Protein AF-A0A6A4XC20-F1 (afdb_monomer_lite)

Organism: Amphibalanus amphitrite (NCBI:txid1232801)

Secondary structure (DSSP, 8-state):
-----HHHHS---STTHHHHHHT--TT-HHHHHHHHHHHHHHHHHHHHHHHHHT--HHHHHHHHHHHHHHHHHTTSS-HHHHHHHHHHHHHHHHHHHHHTSPPSHHHHHHHHHH----S-----

Structure (mmCIF, N/CA/C/O backbone):
data_AF-A0A6A4XC20-F1
#
_entry.id   AF-A0A6A4XC20-F1
#
loop_
_atom_site.group_PDB
_atom_site.id
_atom_site.type_symbol
_atom_site.label_atom_id
_atom_site.label_alt_id
_atom_site.label_comp_id
_atom_site.label_asym_id
_atom_site.label_entity_id
_atom_site.label_seq_id
_atom_site.pdbx_PDB_ins_code
_atom_site.Cartn_x
_atom_site.Cartn_y
_atom_site.Cartn_z
_atom_site.occupancy
_atom_site.B_iso_or_equiv
_atom_site.auth_seq_id
_atom_site.auth_comp_id
_atom_site.auth_asym_id
_atom_site.auth_atom_id
_atom_site.pdbx_PDB_model_num
ATOM 1 N N . MET A 1 1 ? -2.339 0.507 -17.955 1.00 53.22 1 MET A N 1
ATOM 2 C CA . MET A 1 1 ? -1.623 1.503 -18.783 1.00 53.22 1 MET A CA 1
ATOM 3 C C . MET A 1 1 ? -0.507 2.110 -17.958 1.00 53.22 1 MET A C 1
ATOM 5 O O . MET A 1 1 ? -0.745 2.410 -16.792 1.00 53.22 1 MET A O 1
ATOM 9 N N . THR A 1 2 ? 0.679 2.249 -18.546 1.00 76.75 2 THR A N 1
ATOM 10 C CA . THR A 1 2 ? 1.836 2.915 -17.937 1.00 76.75 2 THR A CA 1
ATOM 11 C C . THR A 1 2 ? 1.519 4.392 -17.693 1.00 76.75 2 THR A C 1
ATOM 13 O O . THR A 1 2 ? 0.828 5.032 -18.486 1.00 76.75 2 THR A O 1
ATOM 16 N N . VAL A 1 3 ? 1.959 4.927 -16.554 1.00 79.81 3 VAL A N 1
ATOM 17 C CA . VAL A 1 3 ? 1.723 6.325 -16.175 1.00 79.81 3 VAL A CA 1
ATOM 18 C C . VAL A 1 3 ? 3.065 7.025 -16.078 1.00 79.81 3 VAL A C 1
ATOM 20 O O . VAL A 1 3 ? 3.783 6.873 -15.096 1.00 79.81 3 VAL A O 1
ATOM 23 N N . THR A 1 4 ? 3.399 7.801 -17.104 1.00 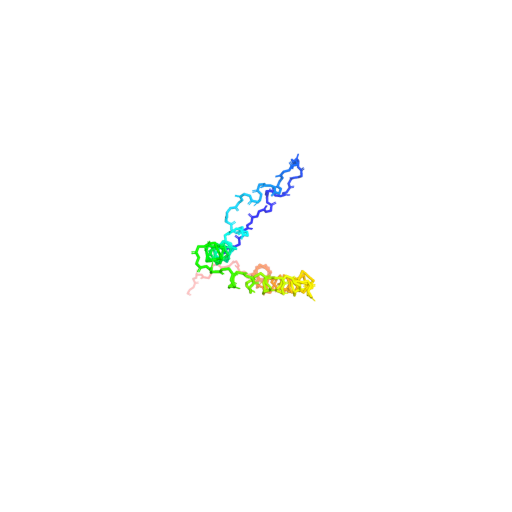84.56 4 THR A N 1
ATOM 24 C CA . THR A 1 4 ? 4.632 8.588 -17.132 1.00 84.56 4 THR A CA 1
ATOM 25 C C . THR A 1 4 ? 4.424 9.896 -16.366 1.00 84.56 4 THR A C 1
ATOM 27 O O . THR A 1 4 ? 3.503 10.667 -16.652 1.00 84.56 4 THR A O 1
ATOM 30 N N . TYR A 1 5 ? 5.263 10.139 -15.360 1.00 83.38 5 TYR A N 1
ATOM 31 C CA . TYR A 1 5 ? 5.296 11.382 -14.575 1.00 83.38 5 TYR A CA 1
ATOM 32 C C . TYR A 1 5 ? 6.713 11.967 -14.455 1.00 83.38 5 TYR A C 1
ATOM 34 O O . TYR A 1 5 ? 6.931 12.893 -13.683 1.00 83.38 5 TYR A O 1
ATOM 42 N N . GLN A 1 6 ? 7.670 11.445 -15.233 1.00 81.81 6 GLN A N 1
ATOM 43 C CA . GLN A 1 6 ? 9.088 11.822 -15.175 1.00 81.81 6 GLN A CA 1
ATOM 44 C C . GLN A 1 6 ? 9.323 13.321 -15.417 1.00 81.81 6 GLN A C 1
ATOM 46 O O . GLN A 1 6 ? 10.162 13.925 -14.759 1.00 81.81 6 GLN A O 1
ATOM 51 N N . THR A 1 7 ? 8.540 13.945 -16.297 1.00 79.06 7 THR A N 1
ATOM 52 C CA . THR A 1 7 ? 8.622 15.383 -16.601 1.00 79.06 7 THR A CA 1
ATOM 53 C C . THR A 1 7 ? 8.164 16.269 -15.441 1.00 79.06 7 THR A C 1
ATOM 55 O O . THR A 1 7 ? 8.707 17.353 -15.252 1.00 79.06 7 THR A O 1
ATOM 58 N N . GLU A 1 8 ? 7.206 15.804 -14.635 1.00 74.81 8 GLU A N 1
ATOM 59 C CA . GLU A 1 8 ? 6.671 16.542 -13.479 1.00 74.81 8 GLU A CA 1
ATOM 60 C C . GLU A 1 8 ? 7.649 16.545 -12.294 1.00 74.81 8 GLU A C 1
ATOM 62 O O . GLU A 1 8 ? 7.623 17.460 -11.475 1.00 74.81 8 GLU A O 1
ATOM 67 N N . VAL A 1 9 ? 8.528 15.538 -12.214 1.00 79.56 9 VAL A N 1
ATOM 68 C CA . VAL A 1 9 ? 9.535 15.387 -11.146 1.00 79.56 9 VAL A CA 1
ATOM 69 C C . VAL A 1 9 ? 10.942 15.827 -11.551 1.00 79.56 9 VAL A C 1
ATOM 71 O O . VAL A 1 9 ? 11.853 15.789 -10.730 1.00 79.56 9 VAL A O 1
ATOM 74 N N . ALA A 1 10 ? 11.133 16.277 -12.793 1.00 78.50 10 ALA A N 1
ATOM 75 C CA . ALA A 1 10 ? 12.446 16.637 -13.327 1.00 78.50 10 ALA A CA 1
ATOM 76 C C . ALA A 1 10 ? 13.038 17.932 -12.731 1.00 78.50 10 ALA A C 1
ATOM 78 O O . ALA A 1 10 ? 14.234 18.175 -12.865 1.00 78.50 10 ALA A O 1
ATOM 79 N N . SER A 1 11 ? 12.228 18.776 -12.080 1.00 74.56 11 SER A N 1
ATOM 80 C CA . SER A 1 11 ? 12.665 20.064 -11.528 1.00 74.56 11 SER A CA 1
ATOM 81 C C . SER A 1 11 ? 12.427 20.142 -10.021 1.00 74.56 11 SER A C 1
ATOM 83 O O . SER A 1 11 ? 11.292 20.061 -9.561 1.00 74.56 11 SER A O 1
ATOM 85 N N . ILE A 1 12 ? 13.493 20.374 -9.248 1.00 66.62 12 ILE A N 1
ATOM 86 C CA . ILE A 1 12 ? 13.455 20.535 -7.777 1.00 66.62 12 ILE A CA 1
ATOM 87 C C . ILE A 1 12 ? 13.070 21.983 -7.389 1.00 66.62 12 ILE A C 1
ATOM 89 O O . ILE A 1 12 ? 13.090 22.367 -6.225 1.00 66.62 12 ILE A O 1
ATOM 93 N N . ARG A 1 13 ? 12.699 22.829 -8.361 1.00 64.12 13 ARG A N 1
ATOM 94 C CA . ARG A 1 13 ? 12.604 24.287 -8.170 1.00 64.12 13 ARG A CA 1
ATOM 95 C C . ARG A 1 13 ? 11.522 24.734 -7.176 1.00 64.12 13 ARG A C 1
ATOM 97 O O . ARG A 1 13 ? 11.627 25.837 -6.658 1.00 64.12 13 ARG A O 1
ATOM 104 N N . ASN A 1 14 ? 10.524 23.891 -6.886 1.00 61.34 14 ASN A N 1
ATOM 105 C CA . ASN A 1 14 ? 9.448 24.189 -5.938 1.00 61.34 14 ASN A CA 1
ATOM 106 C C . ASN A 1 14 ? 9.350 23.117 -4.837 1.00 61.34 14 ASN A C 1
ATOM 108 O O . ASN A 1 14 ? 9.202 21.927 -5.125 1.00 61.34 14 ASN A O 1
ATOM 112 N N . PHE A 1 15 ? 9.323 23.548 -3.574 1.00 65.06 15 PHE A N 1
ATOM 113 C CA . PHE A 1 15 ? 8.981 22.718 -2.415 1.00 65.06 15 PHE A CA 1
ATOM 114 C C . PHE A 1 15 ? 7.491 22.325 -2.499 1.00 65.06 15 PHE A C 1
ATOM 116 O O . PHE A 1 15 ? 6.618 23.070 -2.071 1.00 65.06 15 PHE A O 1
ATOM 123 N N . GLY A 1 16 ? 7.174 21.211 -3.170 1.00 71.31 16 GLY A N 1
ATOM 124 C CA . GLY A 1 16 ? 5.777 20.793 -3.396 1.00 71.31 16 GLY A CA 1
ATOM 125 C C . GLY A 1 16 ? 5.513 19.890 -4.606 1.00 71.31 16 GLY A C 1
ATOM 126 O O . GLY A 1 16 ? 4.362 19.565 -4.888 1.00 71.31 16 GLY A O 1
ATOM 127 N N . VAL A 1 17 ? 6.545 19.453 -5.330 1.00 75.81 17 VAL A N 1
ATOM 128 C CA . VAL A 1 17 ? 6.400 18.563 -6.500 1.00 75.81 17 VAL A CA 1
ATOM 129 C C . VAL A 1 17 ? 5.686 17.245 -6.155 1.00 75.81 17 VAL A C 1
ATOM 131 O O . VAL A 1 17 ? 4.783 16.825 -6.874 1.00 75.81 17 VAL A O 1
ATOM 134 N N . PHE A 1 18 ? 6.000 16.634 -5.008 1.00 80.06 18 PHE A N 1
ATOM 135 C CA . PHE A 1 18 ? 5.331 15.405 -4.556 1.00 80.06 18 PHE A CA 1
ATOM 136 C C . PHE A 1 18 ? 3.862 15.603 -4.163 1.00 80.06 18 PHE A C 1
ATOM 138 O O . PHE A 1 18 ? 3.050 14.700 -4.349 1.00 80.06 18 PHE A O 1
ATOM 145 N N . TRP A 1 19 ? 3.481 16.791 -3.687 1.00 80.56 19 TRP A N 1
ATOM 146 C CA . TRP A 1 19 ? 2.084 17.083 -3.355 1.00 80.56 19 TRP A CA 1
ATOM 147 C C . TRP A 1 19 ? 1.194 17.063 -4.598 1.00 80.56 19 TRP A C 1
ATOM 149 O O . TRP A 1 19 ? 0.083 16.540 -4.557 1.00 80.56 19 TRP A O 1
ATOM 159 N N . LYS A 1 20 ? 1.704 17.544 -5.738 1.00 78.12 20 LYS A N 1
ATOM 160 C CA . LYS A 1 20 ? 0.996 17.446 -7.023 1.00 78.12 20 LYS A CA 1
ATOM 161 C C . LYS A 1 20 ? 0.763 15.995 -7.456 1.00 78.12 20 LYS A C 1
ATOM 163 O O . LYS A 1 20 ? -0.277 15.699 -8.038 1.00 78.12 20 LYS A O 1
ATOM 168 N N . LEU A 1 21 ? 1.702 15.091 -7.161 1.00 84.06 21 LEU A N 1
ATOM 169 C CA . LEU A 1 21 ? 1.557 13.661 -7.458 1.00 84.06 21 LEU A CA 1
ATOM 170 C C . LEU A 1 21 ? 0.472 13.001 -6.604 1.00 84.06 21 LEU A C 1
ATOM 172 O O . LEU A 1 21 ? -0.254 12.154 -7.121 1.00 84.06 21 LEU A O 1
ATOM 176 N N . LEU A 1 22 ? 0.327 13.415 -5.341 1.00 84.81 22 LEU A N 1
ATOM 177 C CA . LEU A 1 22 ? -0.704 12.888 -4.447 1.00 84.81 22 LEU A CA 1
ATOM 178 C C . LEU A 1 22 ? -2.107 13.151 -5.014 1.00 84.81 22 LEU A C 1
ATOM 180 O O . LEU A 1 22 ? -2.908 12.235 -5.128 1.00 84.81 22 LEU A O 1
ATOM 184 N N . PHE A 1 23 ? -2.389 14.368 -5.483 1.00 83.31 23 PHE A N 1
ATOM 185 C CA . PHE A 1 23 ? -3.714 14.723 -6.014 1.00 83.31 23 PHE A CA 1
ATOM 186 C C . PHE A 1 23 ? -4.048 14.131 -7.395 1.00 83.31 23 PHE A C 1
ATOM 188 O O . PHE A 1 23 ? -5.152 14.325 -7.908 1.00 83.31 23 PHE A O 1
ATOM 195 N N . ARG A 1 24 ? -3.132 13.394 -8.028 1.00 85.06 24 ARG A N 1
ATOM 196 C CA . ARG A 1 24 ? -3.392 12.756 -9.323 1.00 85.06 24 ARG A CA 1
ATOM 197 C C . ARG A 1 24 ? -4.314 11.545 -9.141 1.00 85.06 24 ARG A C 1
ATOM 199 O O . ARG A 1 24 ? -4.121 10.751 -8.234 1.00 85.06 24 ARG A O 1
ATOM 206 N N . TRP A 1 25 ? -5.286 11.353 -10.038 1.00 84.56 25 TRP A N 1
ATOM 207 C CA . TRP A 1 25 ? -6.216 10.207 -9.982 1.00 84.56 25 TRP A CA 1
ATOM 208 C C . TRP A 1 25 ? -5.774 9.005 -10.836 1.00 84.56 25 TRP A C 1
ATOM 210 O O . TRP A 1 25 ? -5.851 7.848 -10.418 1.00 84.56 25 TRP A O 1
ATOM 220 N N . ARG A 1 26 ? -5.298 9.248 -12.067 1.00 84.00 26 ARG A N 1
ATOM 221 C CA . ARG A 1 26 ? -4.892 8.165 -12.980 1.00 84.00 26 ARG A CA 1
ATOM 222 C C . ARG A 1 26 ? -3.590 7.512 -12.511 1.00 84.00 26 ARG A C 1
ATOM 224 O O . ARG A 1 26 ? -2.561 8.177 -12.490 1.00 84.00 26 ARG A O 1
ATOM 231 N N . GLY A 1 27 ? -3.653 6.212 -12.206 1.00 81.62 27 GLY A N 1
ATOM 232 C CA . GLY A 1 27 ? -2.514 5.422 -11.715 1.00 81.62 27 GLY A CA 1
ATOM 233 C C . GLY A 1 27 ? -2.131 5.705 -10.264 1.00 81.62 27 GLY A C 1
ATOM 234 O O . GLY A 1 27 ? -1.050 5.317 -9.847 1.00 81.62 27 GLY A O 1
ATOM 235 N N . SER A 1 28 ? -2.992 6.399 -9.517 1.00 89.12 28 SER A N 1
ATOM 236 C CA . SER A 1 28 ? -2.757 6.703 -8.110 1.00 89.12 28 SER A CA 1
ATOM 237 C C . SER A 1 28 ? -3.204 5.570 -7.198 1.00 89.12 28 SER A C 1
ATOM 239 O O . SER A 1 28 ? -4.117 4.809 -7.535 1.00 89.12 28 SER A O 1
ATOM 241 N N . ILE A 1 29 ? -2.590 5.512 -6.015 1.00 89.88 29 ILE A N 1
ATOM 242 C CA . ILE A 1 29 ? -2.930 4.570 -4.949 1.00 89.88 29 ILE A CA 1
ATOM 243 C C . ILE A 1 29 ? -4.409 4.653 -4.570 1.00 89.88 29 ILE A C 1
ATOM 245 O O . ILE A 1 29 ? -5.023 3.625 -4.312 1.00 89.88 29 ILE A O 1
ATOM 249 N N . TYR A 1 30 ? -5.015 5.844 -4.635 1.00 90.56 30 TYR A N 1
ATOM 250 C CA . TYR A 1 30 ? -6.432 6.017 -4.319 1.00 90.56 30 TYR A CA 1
ATOM 251 C C . TYR A 1 30 ? -7.317 5.175 -5.223 1.00 90.56 30 TYR A C 1
ATOM 253 O O . TYR A 1 30 ? -8.177 4.462 -4.731 1.00 90.56 30 TYR A O 1
ATOM 261 N N . LYS A 1 31 ? -7.068 5.182 -6.536 1.00 90.25 31 LYS A N 1
ATOM 262 C CA . LYS A 1 31 ? -7.865 4.396 -7.482 1.00 90.25 31 LYS A CA 1
ATOM 263 C C . LYS A 1 31 ? -7.726 2.889 -7.237 1.00 90.25 31 LYS A C 1
ATOM 265 O O . LYS A 1 31 ? -8.669 2.155 -7.514 1.00 90.25 31 LYS A O 1
ATOM 270 N N . LEU A 1 32 ? -6.564 2.448 -6.752 1.00 90.88 32 LEU A N 1
ATOM 271 C CA . LEU A 1 32 ? -6.291 1.043 -6.456 1.00 90.88 32 LEU A CA 1
ATOM 272 C C . LEU A 1 32 ? -6.949 0.596 -5.144 1.00 90.88 32 LEU A C 1
ATOM 274 O O . LEU A 1 32 ? -7.575 -0.451 -5.120 1.00 90.88 32 LEU A O 1
ATOM 278 N N . VAL A 1 33 ? -6.831 1.402 -4.085 1.00 95.00 33 VAL A N 1
ATOM 279 C CA . VAL A 1 33 ? -7.221 1.039 -2.710 1.00 95.00 33 VAL A CA 1
ATOM 280 C C . VAL A 1 33 ? -8.679 1.388 -2.392 1.00 95.00 33 VAL A C 1
ATOM 282 O O . VAL A 1 33 ? -9.228 0.883 -1.417 1.00 95.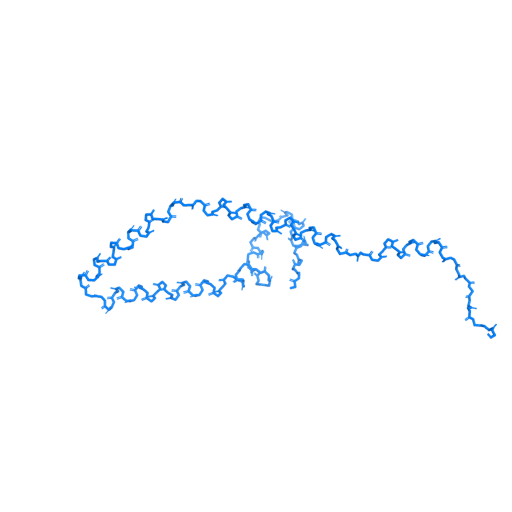00 33 VAL A O 1
ATOM 285 N N . TRP A 1 34 ? -9.342 2.240 -3.186 1.00 93.62 34 TRP A N 1
ATOM 286 C CA . TRP A 1 34 ? -10.705 2.690 -2.874 1.00 93.62 34 TRP A CA 1
ATOM 287 C C . TRP A 1 34 ? -11.726 1.557 -2.631 1.00 93.62 34 TRP A C 1
ATOM 289 O O . TRP A 1 34 ? -12.518 1.722 -1.701 1.00 93.62 34 TRP A O 1
ATOM 299 N N . PRO A 1 35 ? -11.735 0.424 -3.373 1.00 95.12 35 PRO A N 1
ATOM 300 C CA . PRO A 1 35 ? -12.717 -0.633 -3.141 1.00 95.12 35 PRO A CA 1
ATOM 301 C C . PRO A 1 35 ? -12.500 -1.298 -1.779 1.00 95.12 35 PRO A C 1
ATOM 303 O O . PRO A 1 35 ? -13.442 -1.400 -0.995 1.00 95.12 35 PRO A O 1
ATOM 306 N N . ASP A 1 36 ? -11.254 -1.656 -1.458 1.00 95.81 36 ASP A N 1
ATOM 307 C CA . ASP A 1 36 ? -10.883 -2.268 -0.179 1.00 95.81 36 ASP A CA 1
ATOM 308 C C . ASP A 1 36 ? -11.145 -1.318 0.995 1.00 95.81 36 ASP A C 1
ATOM 310 O O . ASP A 1 36 ? -11.704 -1.715 2.018 1.00 95.81 36 ASP A O 1
ATOM 314 N N . LEU A 1 37 ? -10.814 -0.032 0.828 1.00 95.31 37 LEU A N 1
ATOM 315 C CA . LEU A 1 37 ? -11.087 1.000 1.825 1.00 95.31 37 LEU A CA 1
ATOM 316 C C . LEU A 1 37 ? -12.591 1.170 2.056 1.00 95.31 37 LEU A C 1
ATOM 318 O O . LEU A 1 37 ? -13.025 1.292 3.199 1.00 95.31 37 LEU A O 1
ATOM 322 N N . SER A 1 38 ? -13.393 1.166 0.988 1.00 96.50 38 SER A N 1
ATOM 323 C CA . SER A 1 38 ? -14.847 1.287 1.099 1.00 96.50 38 SER A CA 1
ATOM 324 C C . SER A 1 38 ? -15.449 0.107 1.863 1.00 96.50 38 SER A C 1
ATOM 326 O O . SER A 1 38 ? -16.248 0.317 2.775 1.00 96.50 38 SER A O 1
ATOM 328 N N . LEU A 1 39 ? -14.999 -1.118 1.573 1.00 97.62 39 LEU A N 1
ATOM 329 C CA . LEU A 1 39 ? -15.427 -2.326 2.270 1.00 97.62 39 LEU A CA 1
ATOM 330 C C . LEU A 1 39 ? -15.031 -2.284 3.750 1.00 97.62 39 LEU A C 1
ATOM 332 O O . LEU A 1 39 ? -15.860 -2.566 4.613 1.00 97.62 39 LEU A O 1
ATOM 336 N N . TYR A 1 40 ? -13.794 -1.879 4.051 1.00 96.62 40 TYR A N 1
ATOM 337 C CA . TYR A 1 40 ? -13.312 -1.718 5.422 1.00 96.62 40 TYR A CA 1
ATOM 338 C C . TYR A 1 40 ? -14.161 -0.716 6.212 1.00 96.62 40 TYR A C 1
ATOM 340 O O . TYR A 1 40 ? -14.605 -1.012 7.320 1.00 96.62 40 TYR A O 1
ATOM 348 N N . ILE A 1 41 ? -14.430 0.454 5.625 1.00 97.75 41 ILE A N 1
ATOM 349 C CA . ILE A 1 41 ? -15.249 1.504 6.237 1.00 97.75 41 ILE A CA 1
ATOM 350 C C . ILE A 1 41 ? -16.665 0.992 6.506 1.00 97.75 41 ILE A C 1
ATOM 352 O O . ILE A 1 41 ? -17.173 1.169 7.612 1.00 97.75 41 ILE A O 1
ATOM 356 N N . VAL A 1 42 ? -17.293 0.335 5.526 1.00 98.00 42 VAL A N 1
ATOM 357 C CA . VAL A 1 42 ? -18.643 -0.224 5.677 1.00 98.00 42 VAL A CA 1
ATOM 358 C C . VAL A 1 42 ? -18.679 -1.232 6.820 1.00 98.00 42 VAL A C 1
ATOM 360 O O . VAL A 1 42 ? -19.474 -1.058 7.737 1.00 98.00 42 VAL A O 1
ATOM 363 N N . LEU A 1 43 ? -17.786 -2.225 6.829 1.00 97.69 43 LEU A N 1
ATOM 364 C CA . LEU A 1 43 ? -17.732 -3.237 7.888 1.00 97.69 43 LEU A CA 1
ATOM 365 C C . LEU A 1 43 ? -17.493 -2.616 9.269 1.00 97.69 43 LEU A C 1
ATOM 367 O O . LEU A 1 43 ? -18.176 -2.968 10.232 1.00 97.69 43 LEU A O 1
ATOM 371 N N . TYR A 1 44 ? -16.568 -1.660 9.364 1.00 96.44 44 TYR A N 1
ATOM 372 C CA . TYR A 1 44 ? -16.274 -0.960 10.611 1.00 96.44 44 TYR A CA 1
ATOM 373 C C . TYR A 1 44 ? -17.500 -0.213 11.146 1.00 96.44 44 TYR A C 1
ATOM 375 O O . TYR A 1 44 ? -17.855 -0.349 12.319 1.00 96.44 44 TYR A O 1
ATOM 383 N N . PHE A 1 45 ? -18.184 0.552 10.291 1.00 97.06 45 PHE A N 1
ATOM 384 C CA . PHE A 1 45 ? -19.385 1.273 10.698 1.00 97.06 45 PHE A CA 1
ATOM 385 C C . PHE A 1 45 ? -20.549 0.334 11.003 1.00 97.06 45 PHE A C 1
ATOM 387 O O . PHE A 1 45 ? -21.282 0.600 11.951 1.00 97.06 45 PHE A O 1
ATOM 394 N N . THR A 1 46 ? -20.702 -0.780 10.285 1.00 96.62 46 THR A N 1
ATOM 395 C CA . THR A 1 46 ? -21.703 -1.802 10.613 1.00 96.62 46 THR A CA 1
ATOM 396 C C . THR A 1 46 ? -21.481 -2.352 12.021 1.00 96.62 46 THR A C 1
ATOM 398 O O . THR A 1 46 ? -22.427 -2.366 12.807 1.00 96.62 46 THR A O 1
ATOM 401 N N . LEU A 1 47 ? -20.243 -2.713 12.379 1.00 94.88 47 LEU A N 1
ATOM 402 C CA . LEU A 1 47 ? -19.903 -3.178 13.730 1.00 94.88 47 LEU A CA 1
ATOM 403 C C . LEU A 1 47 ? -20.128 -2.093 14.794 1.00 94.88 47 LEU A C 1
ATOM 405 O O . LEU A 1 47 ? -20.640 -2.369 15.881 1.00 94.88 47 LEU A O 1
ATOM 409 N N . ASN A 1 48 ? -19.787 -0.840 14.484 1.00 94.62 48 ASN A N 1
ATOM 410 C CA . ASN A 1 48 ? -20.015 0.284 15.389 1.00 94.62 48 ASN A CA 1
ATOM 411 C C . ASN A 1 48 ? -21.512 0.520 15.650 1.00 94.62 48 ASN A C 1
ATOM 413 O O . ASN A 1 48 ? -21.923 0.718 16.794 1.00 94.62 48 ASN A O 1
ATOM 417 N N . MET A 1 49 ? -22.329 0.461 14.597 1.00 95.19 49 MET A N 1
ATOM 418 C CA . MET A 1 49 ? -23.778 0.621 14.687 1.00 95.19 49 MET A CA 1
ATOM 419 C C . MET A 1 49 ? -24.423 -0.546 15.435 1.00 95.19 49 MET A C 1
ATOM 421 O O . MET A 1 49 ? -25.271 -0.308 16.293 1.00 95.19 49 MET A O 1
ATOM 425 N N . SER A 1 50 ? -23.995 -1.790 15.193 1.00 93.94 50 SER A N 1
ATOM 426 C CA . SER A 1 50 ? -24.509 -2.946 15.938 1.00 93.94 50 SER A CA 1
ATOM 427 C C . SER A 1 50 ? -24.165 -2.868 17.426 1.00 93.94 50 SER A C 1
ATOM 429 O O . SER A 1 50 ? -25.022 -3.139 18.264 1.00 93.94 50 SER A O 1
ATOM 431 N N . TYR A 1 51 ? -22.953 -2.425 17.772 1.00 93.31 51 TYR A N 1
ATOM 432 C CA . TYR A 1 51 ? -22.546 -2.220 19.165 1.00 93.31 51 TYR A CA 1
ATOM 433 C C . TYR A 1 51 ? -23.375 -1.128 19.862 1.00 93.31 51 TYR A C 1
ATOM 435 O O . TYR A 1 51 ? -23.718 -1.273 21.031 1.00 93.31 51 TYR A O 1
ATOM 443 N N . ARG A 1 52 ? -23.723 -0.043 19.154 1.00 91.44 52 ARG A N 1
ATOM 444 C CA . ARG A 1 52 ? -24.493 1.077 19.726 1.00 91.44 52 ARG A CA 1
ATOM 445 C C . ARG A 1 52 ? -25.994 0.823 19.828 1.00 91.44 52 ARG A C 1
ATOM 447 O O . ARG A 1 52 ? -26.596 1.261 20.801 1.00 91.44 52 ARG A O 1
ATOM 454 N N . PHE A 1 53 ? -26.594 0.193 18.820 1.00 92.00 53 PHE A N 1
ATOM 455 C CA . PHE A 1 53 ? -28.053 0.137 18.681 1.00 92.00 53 PHE A CA 1
ATOM 456 C C . PHE A 1 53 ? -28.653 -1.262 18.845 1.00 92.00 53 PHE A C 1
ATOM 458 O O . PHE A 1 53 ? -29.845 -1.358 19.119 1.00 92.00 53 PHE A O 1
ATOM 465 N N . ALA A 1 54 ? -27.872 -2.335 18.674 1.00 88.69 54 ALA A N 1
ATOM 466 C CA . ALA A 1 54 ? -28.398 -3.704 18.666 1.00 88.69 54 ALA A CA 1
ATOM 467 C C . ALA A 1 54 ? -27.961 -4.559 19.871 1.00 88.69 54 ALA A C 1
ATOM 469 O O . ALA A 1 54 ? -28.635 -5.535 20.194 1.00 88.69 54 ALA A O 1
ATOM 470 N N . MET A 1 55 ? -26.844 -4.236 20.534 1.00 87.00 55 MET A N 1
ATOM 471 C CA . MET A 1 55 ? -26.308 -5.041 21.639 1.00 87.00 55 MET A CA 1
ATOM 472 C C . MET A 1 55 ? -26.856 -4.638 23.014 1.00 87.00 55 MET A C 1
ATOM 474 O O . MET A 1 55 ? -26.793 -3.478 23.409 1.00 87.00 55 MET A O 1
ATOM 478 N N . ASN A 1 56 ? -27.296 -5.641 23.782 1.00 89.31 56 ASN A N 1
ATOM 479 C CA . ASN A 1 56 ? -27.568 -5.515 25.219 1.00 89.31 56 ASN A CA 1
ATOM 480 C C . ASN A 1 56 ? -26.266 -5.462 26.039 1.00 89.31 56 ASN A C 1
ATOM 482 O O . ASN A 1 56 ? -25.220 -5.922 25.580 1.00 89.31 56 ASN A O 1
ATOM 486 N N . GLU A 1 57 ? -26.356 -4.997 27.287 1.00 89.69 57 GLU A N 1
ATOM 487 C CA . GLU A 1 57 ? -25.215 -4.757 28.188 1.00 89.69 57 GLU A CA 1
ATOM 488 C C . GLU A 1 57 ? -24.242 -5.945 28.300 1.00 89.69 57 GLU A C 1
ATOM 490 O O . GLU A 1 57 ? -23.032 -5.781 28.160 1.00 89.69 57 GLU A O 1
ATOM 495 N N . HIS A 1 58 ? -24.757 -7.170 28.451 1.00 91.31 58 HIS A N 1
ATOM 496 C CA . HIS A 1 58 ? -23.911 -8.366 28.527 1.00 91.31 58 HIS A CA 1
ATOM 497 C C . HIS A 1 58 ? -23.154 -8.639 27.213 1.00 91.31 58 HIS A C 1
ATOM 499 O O . HIS A 1 58 ? -21.961 -8.951 27.226 1.00 91.31 58 HIS A O 1
ATOM 505 N N . HIS A 1 59 ? -23.821 -8.520 26.064 1.00 89.88 59 HIS A N 1
ATOM 506 C CA . HIS A 1 59 ? -23.183 -8.745 24.764 1.00 89.88 59 HIS A CA 1
ATOM 507 C C . HIS A 1 59 ? -22.115 -7.685 24.485 1.00 89.88 59 HIS A C 1
ATOM 509 O O . HIS A 1 59 ? -21.057 -7.986 23.935 1.00 89.88 59 HIS A O 1
ATOM 515 N N . ARG A 1 60 ? -22.366 -6.455 24.929 1.00 92.19 60 ARG A N 1
ATOM 516 C CA . ARG A 1 60 ? -21.445 -5.331 24.807 1.00 92.19 60 ARG A CA 1
ATOM 517 C C . ARG A 1 60 ? -20.115 -5.593 25.523 1.00 92.19 60 ARG A C 1
ATOM 519 O O . ARG A 1 60 ? -19.059 -5.389 24.930 1.00 92.19 60 ARG A O 1
ATOM 526 N N . GLN A 1 61 ? -20.170 -6.135 26.740 1.00 93.69 61 GLN A N 1
ATOM 527 C CA . GLN A 1 61 ? -18.984 -6.524 27.513 1.00 93.69 61 GLN A CA 1
ATOM 528 C C . GLN A 1 61 ? -18.170 -7.626 26.818 1.00 93.69 61 GLN A C 1
ATOM 530 O O . GLN A 1 61 ? -16.947 -7.518 26.721 1.00 93.69 61 GLN A O 1
ATOM 535 N N . LEU A 1 62 ? -18.841 -8.645 26.266 1.00 93.19 62 LEU A N 1
ATOM 536 C CA . LEU A 1 62 ? -18.178 -9.702 25.492 1.00 93.19 62 LEU A CA 1
ATOM 537 C C . LEU A 1 62 ? -17.498 -9.144 24.234 1.00 93.19 62 LEU A C 1
ATOM 539 O O . LEU A 1 62 ? -16.364 -9.504 23.928 1.00 93.19 62 LEU A O 1
ATOM 543 N N . PHE A 1 63 ? -18.155 -8.229 23.515 1.00 93.44 63 PHE A N 1
ATOM 544 C CA . PHE A 1 63 ? -17.565 -7.583 22.341 1.00 93.44 63 PHE A CA 1
ATOM 545 C C . PHE A 1 63 ? -16.304 -6.781 22.692 1.00 93.44 63 PHE A C 1
ATOM 547 O O . PHE A 1 63 ? -15.318 -6.819 21.957 1.00 93.44 63 PHE A O 1
ATOM 554 N N . GLU A 1 64 ? -16.301 -6.085 23.828 1.00 93.81 64 GLU A N 1
ATOM 555 C CA . GLU A 1 64 ? -15.133 -5.339 24.307 1.00 93.81 64 GLU A CA 1
ATOM 556 C C . GLU A 1 64 ? -13.965 -6.244 24.693 1.00 93.81 64 GLU A C 1
ATOM 558 O O . GLU A 1 64 ? -12.805 -5.871 24.499 1.00 93.81 64 GLU A O 1
ATOM 563 N N . GLU A 1 65 ? -14.247 -7.423 25.242 1.00 94.56 65 GLU 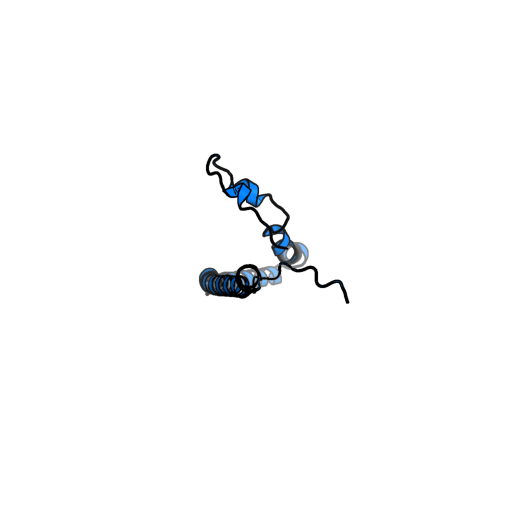A N 1
ATOM 564 C CA . GLU A 1 65 ? -13.228 -8.427 25.538 1.00 94.56 65 GLU A CA 1
ATOM 565 C C . GLU A 1 65 ? -12.614 -8.983 24.248 1.00 94.56 65 GLU A C 1
ATOM 567 O O . GLU A 1 65 ? -11.391 -8.988 24.104 1.00 94.56 65 GLU A O 1
ATOM 572 N N . VAL A 1 66 ? -13.446 -9.333 23.262 1.00 93.75 66 VAL A N 1
ATOM 573 C CA . VAL A 1 66 ? -12.989 -9.782 21.937 1.00 93.75 66 VAL A CA 1
ATOM 574 C C . VAL A 1 66 ? -12.180 -8.691 21.231 1.00 93.75 66 VAL A C 1
ATOM 576 O O . VAL A 1 66 ? -11.113 -8.967 20.685 1.00 93.75 66 VAL A O 1
ATOM 579 N N . SER A 1 67 ? -12.629 -7.435 21.269 1.00 93.19 67 SER A N 1
ATOM 580 C CA . SER A 1 67 ? -11.898 -6.318 20.663 1.00 93.19 67 SER A CA 1
ATOM 581 C C . SER A 1 67 ? -10.528 -6.113 21.312 1.00 93.19 67 SER A C 1
ATOM 583 O O . SER A 1 67 ? -9.553 -5.864 20.602 1.00 93.19 67 SER A O 1
ATOM 585 N N . ARG A 1 68 ? -10.435 -6.216 22.644 1.00 92.81 68 ARG A N 1
ATOM 586 C CA . ARG A 1 68 ? -9.157 -6.137 23.371 1.00 92.81 68 ARG A CA 1
ATOM 587 C C . ARG A 1 68 ? -8.250 -7.314 23.039 1.00 92.81 68 ARG A C 1
ATOM 589 O O . ARG A 1 68 ? -7.057 -7.110 22.829 1.00 92.81 68 ARG A O 1
ATOM 596 N N . TYR A 1 69 ? -8.811 -8.517 22.934 1.00 91.75 69 TYR A N 1
ATOM 597 C CA . TYR A 1 69 ? -8.084 -9.699 22.487 1.00 91.75 69 TYR A CA 1
ATOM 598 C C . TYR A 1 69 ? -7.468 -9.451 21.104 1.00 91.75 69 TYR A C 1
ATOM 600 O O . TYR A 1 69 ? -6.249 -9.487 20.977 1.00 91.75 69 TYR A O 1
ATOM 608 N N . CYS A 1 70 ? -8.265 -9.072 20.101 1.00 90.56 70 CYS A N 1
ATOM 609 C CA . CYS A 1 70 ? -7.781 -8.781 18.746 1.00 90.56 70 CYS A CA 1
ATOM 610 C C . CYS A 1 70 ? -6.719 -7.669 18.702 1.00 90.56 70 CYS A C 1
ATOM 612 O O . CYS A 1 70 ? -5.743 -7.788 17.959 1.00 90.56 70 CYS A O 1
ATOM 614 N N . ALA A 1 71 ? -6.867 -6.615 19.512 1.00 88.56 71 ALA A N 1
ATOM 615 C CA . ALA A 1 71 ? -5.883 -5.536 19.595 1.00 88.56 71 ALA A CA 1
ATOM 616 C C . ALA A 1 71 ? -4.504 -6.044 20.049 1.00 88.56 71 ALA A C 1
ATOM 618 O O . ALA A 1 71 ? -3.486 -5.624 19.503 1.00 88.56 71 ALA A O 1
ATOM 619 N N . ASN A 1 72 ? -4.466 -7.002 20.979 1.00 86.88 72 ASN A N 1
ATOM 620 C CA . ASN A 1 72 ? -3.215 -7.606 21.438 1.00 86.88 72 ASN A CA 1
ATOM 621 C C . ASN A 1 72 ? -2.530 -8.440 20.339 1.00 86.88 72 ASN A C 1
ATOM 623 O O . ASN A 1 72 ? -1.302 -8.448 20.262 1.00 86.88 72 ASN A O 1
ATOM 627 N N . PHE A 1 73 ? -3.295 -9.096 19.457 1.00 83.38 73 PHE A N 1
ATOM 628 C CA . PHE A 1 73 ? -2.736 -9.869 18.335 1.00 83.38 73 PHE A CA 1
ATOM 629 C C . PHE A 1 73 ? -2.225 -9.004 17.184 1.00 83.38 73 PHE A C 1
ATOM 631 O O . PHE A 1 73 ? -1.343 -9.441 16.445 1.00 83.38 73 PHE A O 1
ATOM 638 N N . SER A 1 74 ? -2.710 -7.766 17.052 1.00 78.00 74 SER A N 1
ATOM 639 C CA . SER A 1 74 ? -2.282 -6.848 15.987 1.00 78.00 74 SER A CA 1
ATOM 640 C C . SER A 1 74 ? -0.778 -6.534 16.013 1.00 78.00 74 SER A C 1
ATOM 642 O O . SER A 1 74 ? -0.236 -6.081 15.007 1.00 78.00 74 SER A O 1
ATOM 644 N N . THR A 1 75 ? -0.101 -6.764 17.139 1.00 70.06 75 THR A N 1
ATOM 645 C CA . THR A 1 75 ? 1.309 -6.399 17.356 1.00 70.06 75 THR A CA 1
ATOM 646 C C . THR A 1 75 ? 2.289 -7.534 17.020 1.00 70.06 75 THR A C 1
ATOM 648 O O . THR A 1 75 ? 3.495 -7.310 16.980 1.00 70.06 75 THR A O 1
ATOM 651 N N . PHE A 1 76 ? 1.810 -8.760 16.775 1.00 64.94 76 PHE A N 1
ATOM 652 C CA . PHE A 1 76 ? 2.674 -9.951 16.746 1.00 64.94 76 PHE A CA 1
ATOM 653 C C . PHE A 1 76 ? 3.518 -10.131 15.477 1.00 64.94 76 PHE A C 1
ATOM 655 O O . PHE A 1 76 ? 4.466 -10.915 15.497 1.00 64.94 76 PHE A O 1
ATOM 662 N N . ILE A 1 77 ? 3.220 -9.433 14.377 1.00 67.69 77 ILE A N 1
ATOM 663 C CA . ILE A 1 77 ? 3.962 -9.587 13.118 1.00 67.69 77 ILE A CA 1
ATOM 664 C C . ILE A 1 77 ? 4.291 -8.204 12.551 1.00 67.69 77 ILE A C 1
ATOM 666 O O . ILE A 1 77 ? 3.368 -7.434 12.269 1.00 67.69 77 ILE A O 1
ATOM 670 N N . PRO A 1 78 ? 5.574 -7.876 12.302 1.00 79.19 78 PRO A N 1
ATOM 671 C CA . PRO A 1 78 ? 5.932 -6.682 11.554 1.00 79.19 78 PRO A CA 1
ATOM 672 C C . PRO A 1 78 ? 5.571 -6.896 10.079 1.00 79.19 78 PRO A C 1
ATOM 674 O O . PRO A 1 78 ? 6.419 -7.215 9.248 1.00 79.19 78 PRO A O 1
ATOM 677 N N . MET A 1 79 ? 4.293 -6.722 9.738 1.00 84.69 79 MET A N 1
ATOM 678 C CA . MET A 1 79 ? 3.785 -6.869 8.368 1.00 84.69 79 MET A CA 1
ATOM 679 C C . MET A 1 79 ? 4.555 -5.982 7.388 1.00 84.69 79 MET A C 1
ATOM 681 O O . MET A 1 79 ? 4.840 -6.397 6.267 1.00 84.69 79 MET A O 1
ATOM 685 N N . SER A 1 80 ? 4.986 -4.803 7.841 1.00 88.00 80 SER A N 1
ATOM 686 C CA . SER A 1 80 ? 5.823 -3.881 7.073 1.00 88.00 80 SER A CA 1
ATOM 687 C C . SER A 1 80 ? 7.145 -4.504 6.613 1.00 88.00 80 SER A C 1
ATOM 689 O O . SER A 1 80 ? 7.596 -4.215 5.508 1.00 88.00 80 SER A O 1
ATOM 691 N N . PHE A 1 81 ? 7.757 -5.374 7.425 1.00 88.62 81 PHE A N 1
ATOM 692 C CA . PHE A 1 81 ? 9.021 -6.033 7.086 1.00 88.62 81 PHE A CA 1
ATOM 693 C C . PHE A 1 81 ? 8.820 -7.020 5.935 1.00 88.62 81 PHE A C 1
ATOM 695 O O . PHE A 1 81 ? 9.461 -6.895 4.894 1.00 88.62 81 PHE A O 1
ATOM 702 N N . VAL A 1 82 ? 7.871 -7.948 6.083 1.00 91.25 82 VAL A N 1
ATOM 703 C CA . VAL A 1 82 ? 7.559 -8.959 5.058 1.00 91.25 82 VAL A CA 1
ATOM 704 C C . VAL A 1 82 ? 7.087 -8.301 3.761 1.00 91.25 82 VAL A C 1
ATOM 706 O O . VAL A 1 82 ? 7.537 -8.677 2.678 1.00 91.25 82 VAL A O 1
ATOM 709 N N . LEU A 1 83 ? 6.238 -7.276 3.867 1.00 91.50 83 LEU A N 1
ATOM 710 C CA . LEU A 1 83 ? 5.774 -6.502 2.720 1.00 91.50 83 LEU A CA 1
ATOM 711 C C . LEU A 1 83 ? 6.945 -5.826 1.994 1.00 91.50 83 LEU A C 1
ATOM 713 O O . LEU A 1 83 ? 6.983 -5.843 0.768 1.00 91.50 83 LEU A O 1
ATOM 717 N N . GLY A 1 84 ? 7.923 -5.291 2.731 1.00 92.38 84 GLY A N 1
ATOM 718 C CA . GLY A 1 84 ? 9.132 -4.692 2.167 1.00 92.38 84 GLY A CA 1
ATOM 719 C C . GLY A 1 84 ? 9.935 -5.663 1.297 1.00 92.38 84 GLY A C 1
ATOM 720 O O . GLY A 1 84 ? 10.253 -5.333 0.150 1.00 92.38 84 GLY A O 1
ATOM 721 N N . PHE A 1 85 ? 10.206 -6.883 1.780 1.00 93.81 85 PHE A N 1
ATOM 722 C CA . PHE A 1 85 ? 10.875 -7.906 0.956 1.00 93.81 85 PHE A CA 1
ATOM 723 C C . PHE A 1 85 ? 10.038 -8.303 -0.247 1.00 93.81 85 PHE A C 1
ATOM 725 O O . PHE A 1 85 ? 10.556 -8.374 -1.361 1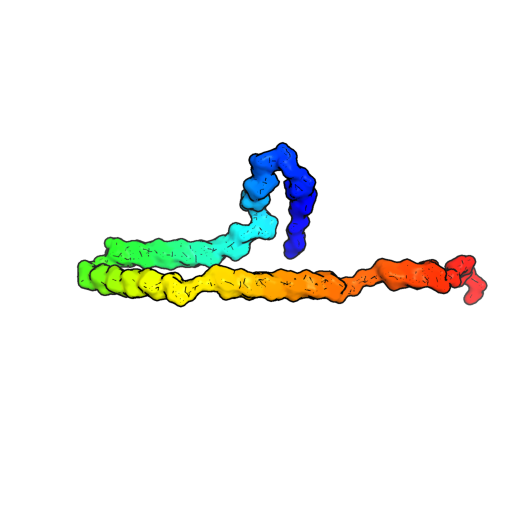.00 93.81 85 PHE A O 1
ATOM 732 N N . TYR A 1 86 ? 8.746 -8.540 -0.032 1.00 95.50 86 TYR A N 1
ATOM 733 C CA . TYR A 1 86 ? 7.849 -8.967 -1.094 1.00 95.50 86 TYR A CA 1
ATOM 734 C C . TYR A 1 86 ? 7.790 -7.937 -2.228 1.00 95.50 86 TYR A C 1
ATOM 736 O O . TYR A 1 86 ? 8.014 -8.280 -3.389 1.00 95.50 86 TYR A O 1
ATOM 744 N N . VAL A 1 87 ? 7.571 -6.662 -1.897 1.00 96.38 87 VAL A N 1
ATOM 745 C CA . VAL A 1 87 ? 7.533 -5.565 -2.873 1.00 96.38 87 VAL A CA 1
ATOM 746 C C . VAL A 1 87 ? 8.866 -5.442 -3.608 1.00 96.38 87 VAL A C 1
ATOM 748 O O . VAL A 1 87 ? 8.865 -5.292 -4.827 1.00 96.38 87 VAL A O 1
ATOM 751 N N . THR A 1 88 ? 9.995 -5.574 -2.906 1.00 96.44 88 THR A N 1
ATOM 752 C CA . THR A 1 88 ? 11.329 -5.531 -3.528 1.00 96.44 88 THR A CA 1
ATOM 753 C C . THR A 1 88 ? 11.487 -6.619 -4.595 1.00 96.44 88 THR A C 1
ATOM 755 O O . THR A 1 88 ? 11.906 -6.331 -5.715 1.00 96.44 88 THR A O 1
ATOM 758 N N . ILE A 1 89 ? 11.086 -7.859 -4.295 1.00 96.94 89 ILE A N 1
ATOM 759 C CA . ILE A 1 89 ? 11.134 -8.974 -5.255 1.00 96.94 89 ILE A CA 1
ATOM 760 C C . ILE A 1 89 ? 10.221 -8.703 -6.458 1.00 96.94 89 ILE A C 1
ATOM 762 O O . ILE A 1 89 ? 10.624 -8.923 -7.600 1.00 96.94 89 ILE A O 1
ATOM 766 N N . VAL A 1 90 ? 8.999 -8.218 -6.223 1.00 97.62 90 VAL A N 1
ATOM 767 C CA . VAL A 1 90 ? 8.031 -7.924 -7.292 1.00 97.62 90 VAL A CA 1
ATOM 768 C C . VAL A 1 90 ? 8.555 -6.839 -8.234 1.00 97.62 90 VAL A C 1
ATOM 770 O O . VAL A 1 90 ? 8.473 -7.008 -9.450 1.00 97.62 90 VAL A O 1
ATOM 773 N N . VAL A 1 91 ? 9.127 -5.756 -7.699 1.00 96.62 91 VAL A N 1
ATOM 774 C CA . VAL A 1 91 ? 9.689 -4.658 -8.503 1.00 96.62 91 VAL A CA 1
ATOM 775 C C . VAL A 1 91 ? 10.880 -5.134 -9.334 1.00 96.62 91 VAL A C 1
ATOM 777 O O . VAL A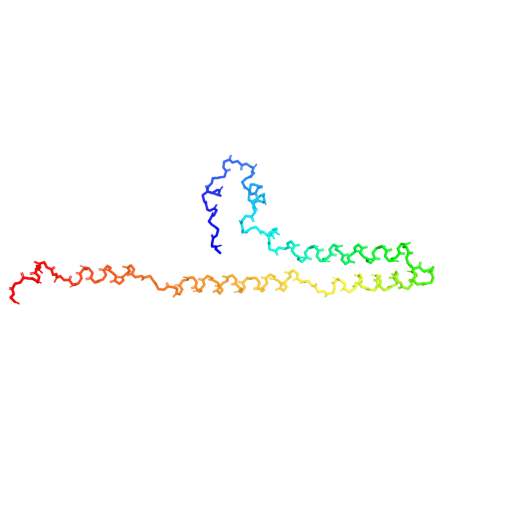 1 91 ? 10.944 -4.816 -10.522 1.00 96.62 91 VAL A O 1
ATOM 780 N N . ASN A 1 92 ? 11.776 -5.940 -8.756 1.00 97.31 92 ASN A N 1
ATOM 781 C CA . ASN A 1 92 ? 12.921 -6.495 -9.484 1.00 97.31 92 ASN A CA 1
ATOM 782 C C . ASN A 1 92 ? 12.468 -7.348 -10.675 1.00 97.31 92 ASN A C 1
ATOM 784 O O . ASN A 1 92 ? 12.887 -7.109 -11.805 1.00 97.31 92 ASN A O 1
ATOM 788 N N . ARG A 1 93 ? 11.532 -8.276 -10.448 1.00 97.31 93 ARG A N 1
ATOM 789 C CA . ARG A 1 93 ? 10.995 -9.137 -11.514 1.00 97.31 93 ARG A CA 1
ATOM 790 C C . ARG A 1 93 ? 10.245 -8.348 -12.582 1.00 97.31 93 ARG A C 1
ATOM 792 O O . ARG A 1 93 ? 10.334 -8.676 -13.761 1.00 97.31 93 ARG A O 1
ATOM 799 N N . TRP A 1 94 ? 9.502 -7.317 -12.185 1.00 96.25 94 TRP A N 1
ATOM 800 C CA . TRP A 1 94 ? 8.822 -6.431 -13.129 1.00 96.25 94 TRP A CA 1
ATOM 801 C C . TRP A 1 94 ? 9.823 -5.720 -14.051 1.00 96.25 94 TRP A C 1
ATOM 803 O O . TRP A 1 94 ? 9.593 -5.632 -15.257 1.00 96.25 94 TRP A O 1
ATOM 813 N N . TRP A 1 95 ? 10.954 -5.261 -13.509 1.00 96.38 95 TRP A N 1
ATOM 814 C CA . TRP A 1 95 ? 12.001 -4.626 -14.306 1.00 96.38 95 TRP A CA 1
ATOM 815 C C . TRP A 1 95 ? 12.716 -5.615 -15.234 1.00 96.38 95 TRP A C 1
ATOM 817 O O . TRP A 1 95 ? 12.933 -5.312 -16.405 1.00 96.38 95 TRP A O 1
ATOM 827 N N . GLU A 1 96 ? 13.013 -6.825 -14.759 1.00 97.00 96 GLU A N 1
ATOM 828 C CA . GLU A 1 96 ? 13.572 -7.899 -15.593 1.00 97.00 96 GLU A CA 1
ATOM 829 C C . GLU A 1 96 ? 12.649 -8.249 -16.768 1.00 97.00 96 GLU A C 1
ATOM 831 O O . GLU A 1 96 ? 13.114 -8.385 -17.898 1.00 97.00 96 GLU A O 1
ATOM 836 N N . GLN A 1 97 ? 11.334 -8.324 -16.536 1.00 96.25 97 GLN A N 1
ATOM 837 C CA . GLN A 1 97 ? 10.346 -8.519 -17.604 1.00 96.25 97 GLN A CA 1
ATOM 838 C C . GLN A 1 97 ? 10.344 -7.363 -18.605 1.00 96.25 97 GLN A C 1
ATOM 840 O O . GLN A 1 97 ? 10.211 -7.595 -19.805 1.00 96.25 97 GLN A O 1
ATOM 845 N N . TYR A 1 98 ? 10.502 -6.127 -18.125 1.00 93.69 98 TYR A N 1
ATOM 846 C CA . TYR A 1 98 ? 10.590 -4.961 -18.996 1.00 93.69 98 TYR A CA 1
ATOM 847 C C . TYR A 1 98 ? 11.828 -5.021 -19.904 1.00 93.69 98 TYR A C 1
ATOM 849 O O . TYR A 1 98 ? 11.718 -4.764 -21.102 1.00 93.69 98 TYR A O 1
ATOM 857 N N . LEU A 1 99 ? 12.984 -5.413 -19.361 1.00 94.25 99 LEU A N 1
ATOM 858 C CA . LEU A 1 99 ? 14.229 -5.570 -20.120 1.00 94.25 99 LEU A CA 1
ATOM 859 C C . LEU A 1 99 ? 14.213 -6.771 -21.075 1.00 94.25 99 LEU A C 1
ATOM 861 O O . LEU A 1 99 ? 14.882 -6.738 -22.104 1.00 94.25 99 LEU A O 1
ATOM 865 N N . ALA A 1 100 ? 13.452 -7.818 -20.755 1.00 94.56 100 ALA A N 1
ATOM 866 C CA . ALA A 1 100 ? 13.316 -9.001 -21.600 1.00 94.56 100 ALA A CA 1
ATOM 867 C C . ALA A 1 100 ? 12.482 -8.756 -22.872 1.00 94.56 100 ALA A C 1
ATOM 869 O O . ALA A 1 100 ? 12.483 -9.603 -23.766 1.00 94.56 100 ALA A O 1
ATOM 870 N N . MET A 1 101 ? 11.765 -7.628 -22.975 1.00 93.31 101 MET A N 1
ATOM 871 C CA . MET A 1 101 ? 11.044 -7.274 -24.199 1.00 93.31 101 MET A CA 1
ATOM 872 C C . MET A 1 101 ? 12.040 -6.997 -25.341 1.00 93.31 101 MET A C 1
ATOM 874 O O . MET A 1 101 ? 12.858 -6.082 -25.220 1.00 93.31 101 MET A O 1
ATOM 878 N N . PRO A 1 102 ? 11.986 -7.750 -26.458 1.00 92.94 102 PRO A N 1
ATOM 879 C CA . PRO A 1 102 ? 12.929 -7.574 -27.553 1.00 92.94 102 PRO A CA 1
ATOM 880 C C . PRO A 1 102 ? 12.636 -6.283 -28.325 1.00 92.94 102 PRO A C 1
ATOM 882 O O . PRO A 1 102 ? 11.514 -6.060 -28.782 1.00 92.94 102 PRO A O 1
ATOM 885 N N . TRP A 1 103 ? 13.668 -5.461 -28.516 1.00 91.25 103 TRP A N 1
A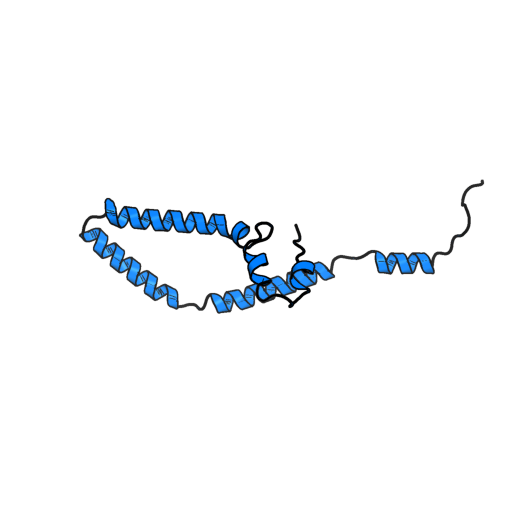TOM 886 C CA . TRP A 1 103 ? 13.611 -4.274 -29.368 1.00 91.25 103 TRP A CA 1
ATOM 887 C C . TRP A 1 103 ? 14.181 -4.602 -30.751 1.00 91.25 103 TRP A C 1
ATOM 889 O O . TRP A 1 103 ? 15.258 -5.199 -30.831 1.00 91.25 103 TRP A O 1
ATOM 899 N N . PRO A 1 104 ? 13.501 -4.224 -31.847 1.00 94.31 104 PRO A N 1
ATOM 900 C CA . PRO A 1 104 ? 14.000 -4.479 -33.193 1.00 94.31 104 PRO A CA 1
ATOM 901 C C . PRO A 1 104 ? 15.183 -3.576 -33.559 1.00 94.31 104 PRO A C 1
ATOM 903 O O . PRO A 1 104 ? 15.884 -3.883 -34.515 1.00 94.31 104 PRO A O 1
ATOM 906 N N . ASP A 1 105 ? 15.428 -2.491 -32.823 1.00 94.62 105 ASP A N 1
ATOM 907 C CA . ASP A 1 105 ? 16.383 -1.442 -33.197 1.00 94.62 105 ASP A CA 1
ATOM 908 C C . ASP A 1 105 ? 17.803 -1.968 -33.482 1.00 94.62 105 ASP A C 1
ATOM 910 O O . ASP A 1 105 ? 18.337 -1.654 -34.549 1.00 94.62 105 ASP A O 1
ATOM 914 N N . PRO A 1 106 ? 18.420 -2.819 -32.630 1.00 91.38 106 PRO A N 1
ATOM 915 C CA . PRO A 1 106 ? 19.753 -3.348 -32.916 1.00 91.38 106 PRO A CA 1
ATOM 916 C C . PRO A 1 106 ? 19.767 -4.244 -34.160 1.00 91.38 106 PRO A C 1
ATOM 918 O O . PRO A 1 106 ? 20.699 -4.184 -34.961 1.00 91.38 106 PRO A O 1
ATOM 921 N N . LEU A 1 107 ? 18.713 -5.045 -34.351 1.00 91.62 107 LEU A N 1
ATOM 922 C CA . LEU A 1 107 ? 18.561 -5.906 -35.522 1.00 91.62 107 LEU A CA 1
ATOM 923 C C . LEU A 1 107 ? 18.355 -5.078 -36.797 1.00 91.62 107 LEU A C 1
ATOM 925 O O . LEU A 1 107 ? 18.946 -5.387 -37.825 1.00 91.62 107 LEU A O 1
ATOM 929 N N . ALA A 1 108 ? 17.559 -4.012 -36.736 1.00 92.44 108 ALA A N 1
ATOM 930 C CA . ALA A 1 108 ? 17.293 -3.124 -37.860 1.00 92.44 108 ALA A CA 1
ATOM 931 C C . ALA A 1 108 ? 18.561 -2.384 -38.310 1.00 92.44 108 ALA A C 1
ATOM 933 O O . ALA A 1 108 ? 18.811 -2.295 -39.510 1.00 92.44 108 ALA A O 1
ATOM 934 N N . VAL A 1 109 ? 19.388 -1.912 -37.369 1.00 93.88 109 VAL A N 1
ATOM 935 C CA . VAL A 1 109 ? 20.701 -1.310 -37.669 1.00 93.88 109 VAL A CA 1
ATOM 936 C C . VAL A 1 109 ? 21.660 -2.345 -38.253 1.00 93.88 109 VAL A C 1
ATOM 938 O O . VAL A 1 109 ? 22.360 -2.067 -39.226 1.00 93.88 109 VAL A O 1
ATOM 941 N N . PHE A 1 110 ? 21.689 -3.556 -37.697 1.00 93.62 110 PHE A N 1
ATOM 942 C CA . PHE A 1 110 ? 22.511 -4.637 -38.234 1.00 93.62 110 PHE A CA 1
ATOM 943 C C . PHE A 1 110 ? 22.117 -4.981 -39.678 1.00 93.62 110 PHE A C 1
ATOM 945 O O . PHE A 1 110 ? 22.973 -5.063 -40.556 1.00 93.62 110 PHE A O 1
ATOM 952 N N . VAL A 1 111 ? 20.819 -5.113 -39.950 1.00 92.81 111 VAL A N 1
ATOM 953 C CA . VAL A 1 111 ? 20.295 -5.402 -41.288 1.00 92.81 111 VAL A CA 1
ATOM 954 C C . VAL A 1 111 ? 20.560 -4.248 -42.255 1.00 92.81 111 VAL A C 1
ATOM 956 O O . VAL A 1 111 ? 21.037 -4.502 -43.356 1.00 92.81 111 VAL A O 1
ATOM 959 N N . SER A 1 112 ? 20.317 -2.995 -41.860 1.00 91.06 112 SER A N 1
ATOM 960 C CA . SER A 1 112 ? 20.509 -1.834 -42.743 1.00 91.06 112 SER A CA 1
ATOM 961 C C . SER A 1 112 ? 21.968 -1.602 -43.138 1.00 91.06 112 SER A C 1
ATOM 963 O O . SER A 1 112 ? 22.234 -1.100 -44.225 1.00 91.06 112 SER A O 1
ATOM 965 N N . THR A 1 113 ? 22.911 -1.977 -42.271 1.00 91.19 113 THR A N 1
ATOM 966 C CA . THR A 1 113 ? 24.352 -1.813 -42.513 1.00 91.19 113 THR A CA 1
ATOM 967 C C . THR A 1 113 ? 24.983 -2.985 -43.252 1.00 91.19 113 THR A C 1
ATOM 969 O O . THR A 1 113 ? 26.005 -2.798 -43.903 1.00 91.19 113 THR A O 1
ATOM 972 N N . ASN A 1 114 ? 24.412 -4.189 -43.163 1.00 90.31 114 ASN A N 1
ATOM 973 C CA . ASN A 1 114 ? 24.986 -5.383 -43.791 1.00 90.31 114 ASN A CA 1
ATOM 974 C C . ASN A 1 114 ? 24.274 -5.765 -45.098 1.00 90.31 114 ASN A C 1
ATOM 976 O O . ASN A 1 114 ? 24.925 -6.239 -46.029 1.00 90.31 114 ASN A O 1
ATOM 980 N N . ILE A 1 115 ? 22.961 -5.531 -45.208 1.00 84.88 115 ILE A N 1
ATOM 981 C CA . ILE A 1 115 ? 22.184 -5.813 -46.420 1.00 84.88 115 ILE A CA 1
ATOM 982 C C . ILE A 1 115 ? 22.172 -4.570 -47.308 1.00 84.88 115 ILE A C 1
ATOM 984 O O . ILE A 1 115 ? 21.342 -3.675 -47.168 1.00 84.88 115 ILE A O 1
ATOM 988 N N . HIS A 1 116 ? 23.102 -4.537 -48.257 1.00 81.56 116 HIS A N 1
ATOM 989 C CA . HIS A 1 116 ? 23.158 -3.504 -49.282 1.00 81.56 116 HIS A CA 1
ATOM 990 C C . HIS A 1 116 ? 22.313 -3.922 -50.490 1.00 81.56 116 HIS A C 1
ATOM 992 O O . HIS A 1 116 ? 22.513 -4.992 -51.059 1.00 81.56 116 HIS A O 1
ATOM 998 N N . GLY A 1 117 ? 21.389 -3.060 -50.909 1.00 70.12 117 GLY A N 1
ATOM 999 C CA . GLY A 1 117 ? 20.565 -3.273 -52.094 1.00 70.12 117 GLY A CA 1
ATOM 1000 C C . GLY A 1 117 ? 20.077 -1.943 -52.645 1.00 70.12 117 GLY A C 1
ATOM 1001 O O . GLY A 1 117 ? 19.036 -1.447 -52.238 1.00 70.12 117 GLY A O 1
ATOM 1002 N N . ASN A 1 118 ? 20.837 -1.358 -53.571 1.00 63.41 118 ASN A N 1
ATOM 1003 C CA . ASN A 1 118 ? 20.440 -0.153 -54.302 1.00 63.41 118 ASN A CA 1
ATOM 1004 C C . ASN A 1 118 ? 20.069 -0.521 -55.743 1.00 63.41 118 ASN A C 1
ATOM 1006 O O . ASN A 1 118 ? 20.624 -0.005 -56.709 1.00 63.41 118 ASN A O 1
ATOM 1010 N N . ALA A 1 119 ? 19.150 -1.470 -55.895 1.00 51.91 119 ALA A N 1
ATOM 1011 C CA . ALA A 1 119 ? 18.579 -1.795 -57.189 1.00 51.91 119 ALA A CA 1
ATOM 1012 C C . ALA A 1 119 ? 17.078 -1.990 -57.023 1.00 51.91 119 ALA A C 1
ATOM 1014 O O . ALA A 1 119 ? 16.627 -2.872 -56.294 1.00 51.91 119 ALA A O 1
ATOM 1015 N N . ARG A 1 120 ? 16.308 -1.151 -57.722 1.00 54.25 120 ARG A N 1
ATOM 1016 C CA . ARG A 1 120 ? 14.925 -1.450 -58.082 1.00 54.25 120 ARG A CA 1
ATOM 1017 C C . ARG A 1 120 ? 14.906 -2.853 -58.690 1.00 54.25 120 ARG A C 1
ATOM 1019 O O . ARG A 1 120 ? 15.304 -3.022 -59.836 1.00 54.25 120 ARG A O 1
ATOM 1026 N N . GLN A 1 121 ? 14.453 -3.848 -57.938 1.00 57.31 121 GLN A N 1
ATOM 1027 C CA . GLN A 1 121 ? 14.033 -5.126 -58.502 1.00 57.31 121 GLN A CA 1
ATOM 1028 C C . GLN A 1 121 ? 12.663 -4.924 -59.163 1.00 57.31 121 GLN A C 1
ATOM 1030 O O . GLN A 1 121 ? 11.640 -5.312 -58.619 1.00 57.31 121 GLN A O 1
ATOM 1035 N N . TYR A 1 122 ? 12.654 -4.233 -60.303 1.00 53.84 122 TYR A N 1
ATOM 1036 C CA . TYR A 1 122 ? 11.590 -4.269 -61.305 1.00 53.84 122 TYR A CA 1
ATOM 1037 C C . TYR A 1 122 ? 12.232 -4.009 -62.664 1.00 53.84 122 TYR A C 1
ATOM 1039 O O . TYR A 1 122 ? 12.497 -2.853 -62.984 1.00 53.84 122 TYR A O 1
ATOM 1047 N N . THR A 1 123 ? 12.526 -5.097 -63.377 1.00 44.41 123 THR A N 1
ATOM 1048 C CA . THR A 1 123 ? 12.244 -5.377 -64.802 1.00 44.41 123 THR A CA 1
ATOM 1049 C C . THR A 1 123 ? 13.112 -6.571 -65.197 1.00 44.41 123 THR A C 1
ATOM 1051 O O . THR A 1 123 ? 14.293 -6.385 -65.474 1.00 44.41 123 THR A O 1
ATOM 1054 N N . GLU A 1 124 ? 12.601 -7.795 -65.056 1.00 39.66 124 GLU A N 1
ATOM 1055 C CA . GLU A 1 124 ? 11.883 -8.578 -66.080 1.00 39.66 124 GLU A CA 1
ATOM 1056 C C . GLU A 1 124 ? 10.983 -9.612 -65.387 1.00 39.66 124 GLU A C 1
ATOM 1058 O O . GLU A 1 124 ? 11.353 -10.057 -64.274 1.00 39.66 124 GLU A O 1
#

pLDDT: mean 86.11, std 12.34, range [39.66, 98.0]

Foldseek 3Di:
DDDDPCVLPVDPPDPCSVVVVQPDDVPHPCVVCVVVVVVVVVVVVVVVCCLVPPDDPVVNVVVVVVVVVVVVVVPPDPVVVVVVVVVVVVVVVVVVVVVPDDDCVVVVVVCVVPDDDPDDPDDD

Radius of gyration: 28.65 Å; chains: 1; bounding box: 53×34×95 Å

Sequence (124 aa):
MTVTYQTEVASIRNFGVFWKLLFRWRGSIYKLVWPDLSLYIVLYFTLNMSYRFAMNEHHRQLFEEVSRYCANFSTFIPMSFVLGFYVTIVVNRWWEQYLAMPWPDPLAVFVSTNIHGNARQYTE

InterPro domains:
  IPR000615 Bestrophin [PTHR10736] (1-120)
  IPR021134 Bestrophin-like [PF01062] (1-120)